Protein AF-A0A1J3ERQ5-F1 (afdb_monomer)

Sequence (70 aa):
YHFIRECVESGRIEVEHVPGVEQKADILTKALGKIKFREMREFIGMIDLEKEGFKLKKENVEVSLNNKLF

pLDDT: mean 82.88, std 18.42, range [37.16, 97.62]

Solvent-accessible surface area (backbone atoms only — not comparable to full-atom values): 4923 Å² total; per-residue (Å²): 140,56,68,70,59,52,33,40,76,69,65,76,41,88,86,79,92,67,58,78,93,70,42,67,66,45,72,80,74,47,95,62,56,73,68,60,42,53,53,41,37,56,72,75,67,60,75,62,58,87,79,64,74,63,78,81,87,62,94,84,62,92,78,83,89,78,74,91,76,134

Structure (mmCIF, N/CA/C/O backbone):
data_AF-A0A1J3ERQ5-F1
#
_entry.id   AF-A0A1J3ERQ5-F1
#
loop_
_atom_site.group_PDB
_atom_site.id
_atom_site.type_symbol
_atom_site.label_atom_id
_atom_site.label_alt_id
_atom_site.label_comp_id
_atom_site.label_asym_id
_atom_site.label_entity_id
_atom_site.label_seq_id
_atom_site.pdbx_PDB_ins_code
_atom_site.Cartn_x
_atom_site.Cartn_y
_atom_site.Cartn_z
_atom_site.occupancy
_atom_site.B_iso_or_equiv
_atom_site.auth_seq_id
_atom_site.auth_comp_id
_atom_site.auth_asym_id
_atom_site.auth_atom_id
_atom_site.pdbx_PDB_model_num
ATOM 1 N N . TYR A 1 1 ? 12.606 8.173 -20.998 1.00 79.81 1 TYR A N 1
ATOM 2 C CA . TYR A 1 1 ? 13.080 7.169 -20.028 1.00 79.81 1 TYR A CA 1
ATOM 3 C C . TYR A 1 1 ? 11.919 6.843 -19.105 1.00 79.81 1 TYR A C 1
ATOM 5 O O . TYR A 1 1 ? 11.505 7.716 -18.348 1.00 79.81 1 TYR A O 1
ATOM 13 N N . HIS A 1 2 ? 11.320 5.657 -19.237 1.00 90.06 2 HIS A N 1
ATOM 14 C CA . HIS A 1 2 ? 10.137 5.254 -18.466 1.00 90.06 2 HIS A CA 1
ATOM 15 C C . HIS A 1 2 ? 10.419 3.926 -17.770 1.00 90.06 2 HIS A C 1
ATOM 17 O O . HIS A 1 2 ? 9.841 2.903 -18.115 1.00 90.06 2 HIS A O 1
ATOM 23 N N . PHE A 1 3 ? 11.308 3.963 -16.779 1.00 95.00 3 PHE A N 1
ATOM 24 C CA . PHE A 1 3 ? 11.807 2.773 -16.089 1.00 95.00 3 PHE A CA 1
ATOM 25 C C . PHE A 1 3 ? 10.698 1.793 -15.660 1.00 95.00 3 PHE A C 1
ATOM 27 O O . PHE A 1 3 ? 10.782 0.605 -15.941 1.00 95.00 3 PHE A O 1
ATOM 34 N N . ILE A 1 4 ? 9.609 2.293 -15.060 1.00 94.62 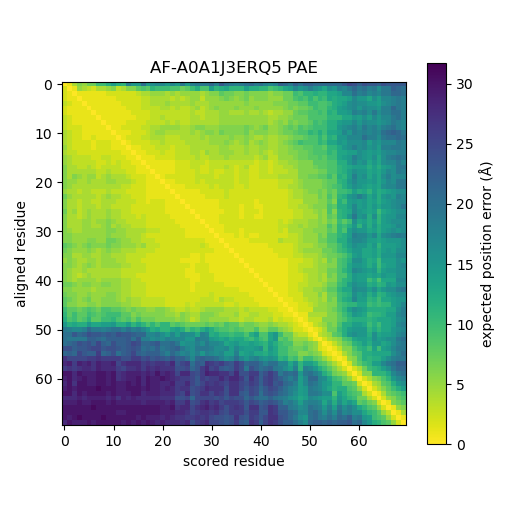4 ILE A N 1
ATOM 35 C CA . ILE A 1 4 ? 8.486 1.441 -14.634 1.00 94.62 4 ILE A CA 1
ATOM 36 C C . ILE A 1 4 ? 7.787 0.774 -15.825 1.00 94.62 4 ILE A C 1
ATOM 38 O O . ILE A 1 4 ? 7.463 -0.405 -15.753 1.00 94.62 4 ILE A O 1
ATOM 42 N N . ARG A 1 5 ? 7.596 1.490 -16.938 1.00 95.69 5 ARG A N 1
ATOM 43 C CA . ARG A 1 5 ? 6.989 0.925 -18.151 1.00 95.69 5 ARG A CA 1
ATOM 44 C C . ARG A 1 5 ? 7.878 -0.155 -18.765 1.00 95.69 5 ARG A C 1
ATOM 46 O O . ARG A 1 5 ? 7.369 -1.207 -19.123 1.00 95.69 5 ARG A O 1
ATOM 53 N N . GLU A 1 6 ? 9.189 0.068 -18.811 1.00 97.06 6 GLU A N 1
ATOM 54 C CA . GLU A 1 6 ? 10.162 -0.928 -19.279 1.00 97.06 6 GLU A CA 1
ATOM 55 C C . GLU A 1 6 ? 10.162 -2.182 -18.387 1.00 97.06 6 GLU A C 1
ATOM 57 O O . GLU A 1 6 ? 10.239 -3.301 -18.891 1.00 97.06 6 GLU A O 1
ATOM 62 N N . CYS A 1 7 ? 10.022 -2.034 -17.065 1.00 96.69 7 CYS A N 1
ATOM 63 C CA . CYS A 1 7 ? 9.855 -3.164 -16.146 1.00 96.69 7 CYS A CA 1
ATOM 64 C C . CYS A 1 7 ? 8.581 -3.972 -16.427 1.00 96.69 7 CYS A C 1
ATOM 66 O O . CYS A 1 7 ? 8.626 -5.196 -16.334 1.00 96.69 7 CYS A O 1
ATOM 68 N N . VAL A 1 8 ? 7.477 -3.313 -16.792 1.00 97.06 8 VAL A N 1
ATOM 69 C CA . VAL A 1 8 ? 6.228 -3.994 -17.166 1.00 97.06 8 VAL A CA 1
ATOM 70 C C . VAL A 1 8 ? 6.369 -4.696 -18.517 1.00 97.06 8 VAL A C 1
ATOM 72 O O . VAL A 1 8 ? 6.079 -5.881 -18.626 1.00 97.06 8 VAL A O 1
ATOM 75 N N . GLU A 1 9 ? 6.882 -4.002 -19.536 1.00 96.69 9 GLU A N 1
ATOM 76 C CA . GLU A 1 9 ? 7.075 -4.555 -20.887 1.00 96.69 9 GLU A CA 1
ATOM 77 C C . GLU A 1 9 ? 8.067 -5.730 -20.902 1.00 96.69 9 GLU A C 1
ATOM 79 O O . GLU A 1 9 ? 7.898 -6.677 -21.665 1.00 96.69 9 GLU A O 1
ATOM 84 N N . SER A 1 10 ? 9.080 -5.702 -20.031 1.00 96.94 10 SER A N 1
ATOM 85 C CA . 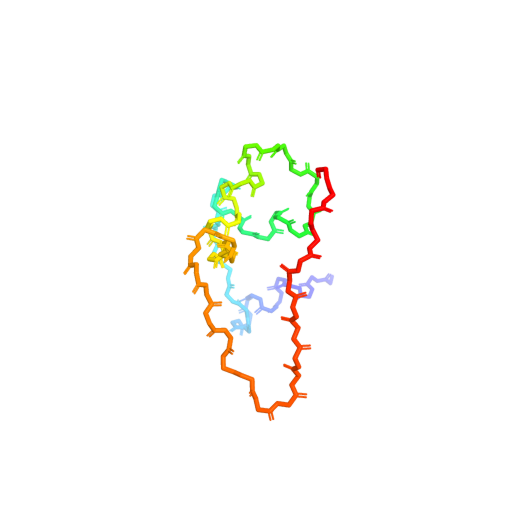SER A 1 10 ? 10.033 -6.807 -19.854 1.00 96.94 10 SER A CA 1
ATOM 86 C C . SER A 1 10 ? 9.545 -7.920 -18.919 1.00 96.94 10 SER A C 1
ATOM 88 O O . SER A 1 10 ? 10.304 -8.852 -18.655 1.00 96.94 10 SER A O 1
ATOM 90 N N . GLY A 1 11 ? 8.316 -7.833 -18.398 1.00 96.56 11 GLY A N 1
ATOM 91 C CA . GLY A 1 11 ? 7.727 -8.838 -17.508 1.00 96.56 11 GLY A CA 1
ATOM 92 C C . GLY A 1 11 ? 8.389 -8.933 -16.130 1.00 96.56 11 GLY A C 1
ATOM 93 O O . GLY A 1 11 ? 8.210 -9.918 -15.423 1.00 96.56 11 GLY A O 1
ATOM 94 N N . ARG A 1 12 ? 9.180 -7.931 -15.728 1.00 97.62 12 ARG A N 1
ATOM 95 C CA . ARG A 1 12 ? 9.810 -7.875 -14.395 1.00 97.62 12 ARG A CA 1
ATOM 96 C C . ARG A 1 12 ? 8.822 -7.474 -13.305 1.00 97.62 12 ARG A C 1
ATOM 98 O O . ARG A 1 12 ? 9.081 -7.726 -12.132 1.00 97.62 12 ARG A O 1
ATOM 105 N N . ILE A 1 13 ? 7.748 -6.788 -13.686 1.00 96.88 13 ILE A N 1
ATOM 106 C CA . ILE A 1 13 ? 6.666 -6.352 -12.807 1.00 96.88 13 ILE A CA 1
ATOM 107 C C . ILE A 1 13 ? 5.348 -6.594 -13.535 1.00 96.88 13 ILE A C 1
ATOM 109 O O . ILE A 1 13 ? 5.198 -6.204 -14.691 1.00 96.88 13 ILE A O 1
ATOM 113 N N . GLU A 1 14 ? 4.386 -7.173 -12.831 1.00 96.19 14 GLU A N 1
ATOM 114 C CA . GLU A 1 14 ? 3.000 -7.263 -13.279 1.00 96.19 14 GLU A CA 1
ATOM 115 C C . GLU A 1 14 ? 2.180 -6.158 -12.613 1.00 96.19 14 GLU A C 1
ATOM 117 O O . GLU A 1 14 ? 2.417 -5.788 -11.461 1.00 96.19 14 GLU A O 1
ATOM 122 N N . VAL A 1 15 ? 1.235 -5.591 -13.360 1.00 94.62 15 VAL A N 1
ATOM 123 C CA . VAL A 1 15 ? 0.361 -4.524 -12.871 1.00 94.62 15 VAL A CA 1
ATOM 124 C C . VAL A 1 15 ? -1.075 -4.970 -13.033 1.00 94.62 15 VAL A C 1
ATOM 126 O O . VAL A 1 15 ? -1.517 -5.283 -14.136 1.00 94.62 15 VAL A O 1
ATOM 129 N N . GLU A 1 16 ? -1.811 -4.921 -11.932 1.00 95.62 16 GLU A N 1
ATOM 130 C CA . GLU A 1 16 ? -3.243 -5.169 -11.904 1.00 95.62 16 GLU A CA 1
ATOM 131 C C . GLU A 1 16 ? -3.979 -3.902 -11.483 1.00 95.62 16 GLU A C 1
ATOM 133 O O . GLU A 1 16 ? -3.511 -3.117 -10.652 1.00 95.62 16 GLU A O 1
ATOM 138 N N . HIS A 1 17 ? -5.156 -3.694 -12.065 1.00 95.75 17 HIS A N 1
ATOM 139 C CA . HIS A 1 17 ? -6.034 -2.623 -11.627 1.00 95.75 17 HIS A CA 1
ATOM 140 C C . HIS A 1 17 ? -6.734 -3.029 -10.327 1.00 95.75 17 HIS A C 1
ATOM 142 O O . HIS A 1 17 ? -7.493 -3.996 -10.301 1.00 95.75 17 HIS A O 1
ATOM 148 N N . VAL A 1 18 ? -6.547 -2.224 -9.282 1.00 95.50 18 VAL A N 1
ATOM 149 C CA . VAL A 1 18 ? -7.276 -2.346 -8.017 1.00 95.50 18 VAL A CA 1
ATOM 150 C C . VAL A 1 18 ? -8.249 -1.172 -7.905 1.00 95.50 18 VAL A C 1
ATOM 152 O O . VAL A 1 18 ? -7.812 -0.022 -8.008 1.00 95.50 18 VAL A O 1
ATOM 155 N N . PRO A 1 19 ? -9.556 -1.410 -7.683 1.00 95.69 19 PRO A N 1
ATOM 156 C CA . PRO A 1 19 ? -10.497 -0.332 -7.404 1.00 95.69 19 PRO A CA 1
ATOM 157 C C . PRO A 1 19 ? -10.024 0.504 -6.211 1.00 95.69 19 PRO A C 1
ATOM 159 O O . PRO A 1 19 ? -9.592 -0.044 -5.200 1.00 95.69 19 PRO A O 1
ATOM 162 N N . GLY A 1 20 ? -10.171 1.830 -6.265 1.00 91.44 20 GLY A N 1
ATOM 163 C CA . GLY A 1 20 ? -9.710 2.706 -5.174 1.00 91.44 20 GLY A CA 1
ATOM 164 C C . GLY A 1 20 ? -10.328 2.373 -3.807 1.00 91.44 20 GLY A C 1
ATOM 165 O O . GLY A 1 20 ? -9.712 2.586 -2.768 1.00 91.44 20 GLY A O 1
ATOM 166 N N . VAL A 1 21 ? -11.526 1.778 -3.789 1.00 92.81 21 VAL A N 1
ATOM 167 C CA . VAL A 1 21 ? -12.171 1.304 -2.554 1.00 92.81 21 VAL A CA 1
ATOM 168 C C . VAL A 1 21 ? -11.444 0.126 -1.897 1.00 92.81 21 VAL A C 1
ATOM 170 O O . VAL A 1 21 ? -11.570 -0.037 -0.684 1.00 92.81 21 VAL A O 1
ATOM 173 N N . GLU A 1 22 ? -10.664 -0.632 -2.663 1.00 94.69 22 GLU A N 1
ATOM 174 C CA . GLU A 1 22 ? -9.900 -1.815 -2.253 1.00 94.69 22 GLU A CA 1
ATOM 175 C C . GLU A 1 22 ? -8.383 -1.549 -2.194 1.00 94.69 22 GLU A C 1
ATOM 177 O O . GLU A 1 22 ? -7.582 -2.441 -1.907 1.00 94.69 22 GLU A O 1
ATOM 182 N N . GLN A 1 23 ? -7.951 -0.312 -2.436 1.00 96.12 23 GLN A N 1
ATOM 183 C CA . GLN A 1 23 ? -6.538 0.043 -2.454 1.00 96.12 23 GLN A CA 1
ATOM 184 C C . GLN A 1 23 ? -5.958 0.104 -1.030 1.00 96.12 23 GLN A C 1
ATOM 186 O O . GLN A 1 23 ? -5.838 1.167 -0.426 1.00 96.12 23 GLN A O 1
ATOM 191 N N . LYS A 1 24 ? -5.541 -1.050 -0.493 1.00 94.88 24 LYS A N 1
ATOM 192 C CA . LYS A 1 24 ? -5.013 -1.206 0.881 1.00 94.88 24 LYS A CA 1
ATOM 193 C C . LYS A 1 24 ? -3.892 -0.227 1.238 1.00 94.88 24 LYS A C 1
ATOM 195 O O . LYS A 1 24 ? -3.793 0.188 2.387 1.00 94.88 24 LYS A O 1
ATOM 200 N N . ALA A 1 25 ? -3.065 0.165 0.267 1.00 95.94 25 ALA A N 1
ATOM 201 C CA . ALA A 1 25 ? -1.957 1.102 0.466 1.00 95.94 25 ALA A CA 1
ATOM 202 C C . ALA A 1 25 ? -2.405 2.502 0.930 1.00 95.94 25 ALA A C 1
ATOM 204 O O . ALA A 1 25 ? -1.613 3.244 1.518 1.00 95.94 25 ALA A O 1
ATOM 205 N N . ASP A 1 26 ? -3.669 2.862 0.706 1.00 96.44 26 ASP A N 1
ATOM 206 C CA . ASP A 1 26 ? -4.216 4.163 1.083 1.00 96.44 26 ASP A CA 1
ATOM 207 C C . ASP A 1 26 ? -4.137 4.418 2.591 1.00 96.44 26 ASP A C 1
ATOM 209 O O . ASP A 1 26 ? -3.942 5.559 3.005 1.00 96.44 26 ASP A O 1
ATOM 213 N N . ILE A 1 27 ? -4.208 3.367 3.417 1.00 96.50 27 ILE A N 1
ATOM 214 C CA . ILE A 1 27 ? -4.097 3.496 4.877 1.00 96.50 27 ILE A CA 1
ATOM 215 C C . ILE A 1 27 ? -2.746 4.060 5.330 1.00 96.50 27 ILE A C 1
ATOM 217 O O . ILE A 1 27 ? -2.673 4.709 6.370 1.00 96.50 27 ILE A O 1
ATOM 221 N N . LEU A 1 28 ? -1.688 3.823 4.551 1.00 96.06 28 LEU A N 1
ATOM 222 C CA . LEU A 1 28 ? -0.323 4.239 4.876 1.00 96.06 28 LEU A CA 1
ATOM 223 C C . LEU A 1 28 ? 0.072 5.556 4.203 1.00 96.06 28 LEU A C 1
ATOM 225 O O . LEU A 1 28 ? 1.055 6.173 4.598 1.00 96.06 28 LEU A O 1
ATOM 229 N N . THR A 1 29 ? -0.656 5.968 3.166 1.00 96.94 29 THR A N 1
ATOM 230 C CA . THR A 1 29 ? -0.224 7.040 2.254 1.00 96.94 29 THR A CA 1
ATOM 231 C C . THR A 1 29 ? -1.174 8.231 2.212 1.00 96.94 29 THR A C 1
ATOM 233 O O . THR A 1 29 ? -0.784 9.297 1.736 1.00 96.94 29 THR A O 1
AT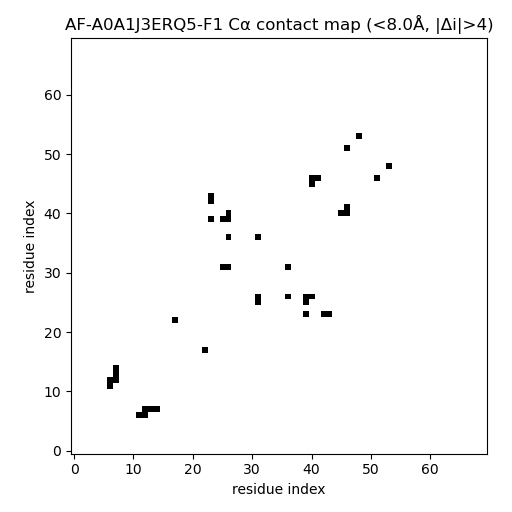OM 236 N N . LYS A 1 30 ? -2.407 8.089 2.715 1.00 95.25 30 LYS A N 1
ATOM 237 C CA . LYS A 1 30 ? -3.439 9.130 2.664 1.00 95.25 30 LYS A CA 1
ATOM 238 C C . LYS A 1 30 ? -3.995 9.442 4.049 1.00 95.25 30 LYS A C 1
ATOM 240 O O . LYS A 1 30 ? -4.129 8.575 4.909 1.00 95.25 30 LYS A O 1
ATOM 245 N N . ALA A 1 31 ? -4.421 10.689 4.229 1.00 96.31 31 ALA A N 1
ATOM 246 C CA . ALA A 1 31 ? -5.259 11.079 5.355 1.00 96.31 31 ALA A CA 1
ATOM 247 C C . ALA A 1 31 ? -6.700 10.600 5.108 1.00 96.31 31 ALA A C 1
ATOM 249 O O . ALA A 1 31 ? -7.492 11.273 4.448 1.00 96.31 31 ALA A O 1
ATOM 250 N N . LEU A 1 32 ? -7.030 9.405 5.596 1.00 96.31 32 LEU A N 1
ATOM 251 C CA . LEU A 1 32 ? -8.354 8.811 5.420 1.00 96.31 32 LEU A CA 1
ATOM 252 C C . LEU A 1 32 ? -9.356 9.318 6.462 1.00 96.31 32 LEU A C 1
ATOM 254 O O . LEU A 1 32 ? -9.044 9.473 7.642 1.00 96.31 32 LEU A O 1
ATOM 258 N N . GLY A 1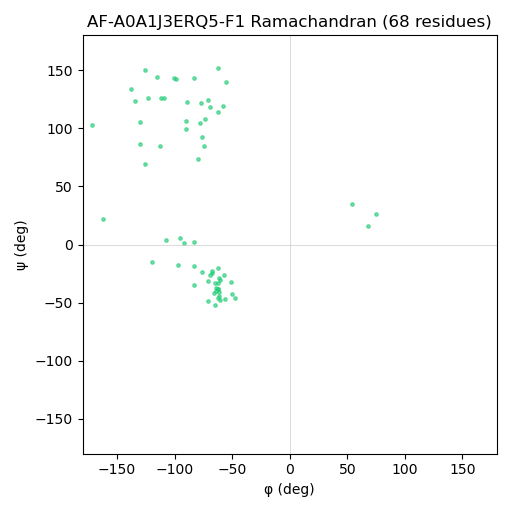 33 ? -10.608 9.499 6.036 1.00 96.75 33 GLY A N 1
ATOM 259 C CA . GLY A 1 33 ? -11.721 9.708 6.960 1.00 96.75 33 GLY A CA 1
ATOM 260 C C . GLY A 1 33 ? -11.923 8.494 7.874 1.00 96.75 33 GLY A C 1
ATOM 261 O O . GLY A 1 33 ? -11.637 7.361 7.490 1.00 96.75 33 GLY A O 1
ATOM 262 N N . LYS A 1 34 ? -12.461 8.716 9.080 1.00 96.12 34 LYS A N 1
ATOM 263 C CA . LYS A 1 34 ? -12.571 7.692 10.142 1.00 96.12 34 LYS A CA 1
ATOM 264 C C . LYS A 1 34 ? -13.200 6.371 9.680 1.00 96.12 34 LYS A C 1
ATOM 266 O O . LYS A 1 34 ? -12.709 5.307 10.045 1.00 96.12 34 LYS A O 1
ATOM 271 N N . ILE A 1 35 ? -14.268 6.439 8.880 1.00 95.19 35 ILE A N 1
ATOM 272 C CA . ILE A 1 35 ? -14.966 5.250 8.365 1.00 95.19 35 ILE A CA 1
ATOM 273 C C . ILE A 1 35 ? -14.043 4.464 7.429 1.00 95.19 35 ILE A C 1
ATOM 275 O O . ILE A 1 35 ? -13.803 3.284 7.666 1.00 95.19 35 ILE A O 1
ATOM 279 N N . LYS A 1 36 ? -13.447 5.138 6.437 1.00 95.06 36 LYS A N 1
ATOM 280 C CA . LYS A 1 36 ? -12.554 4.494 5.469 1.00 95.06 36 LYS A CA 1
ATOM 281 C C . LYS A 1 36 ? -11.296 3.937 6.127 1.00 95.06 36 LYS A C 1
ATOM 283 O O . LYS A 1 36 ? -10.847 2.852 5.780 1.00 95.06 36 LYS A O 1
ATOM 288 N N . PHE A 1 37 ? -10.753 4.648 7.113 1.00 95.25 37 PHE A N 1
ATOM 289 C CA . PHE A 1 37 ? -9.625 4.160 7.898 1.00 95.25 37 PHE A CA 1
ATOM 290 C C . PHE A 1 37 ? -9.977 2.869 8.647 1.00 95.25 37 PHE A C 1
ATOM 292 O O . PHE A 1 37 ? -9.201 1.920 8.610 1.00 95.25 37 PHE A O 1
ATOM 299 N N . ARG A 1 38 ? -11.160 2.791 9.278 1.00 93.75 38 ARG A N 1
ATOM 300 C CA . ARG A 1 38 ? -11.623 1.564 9.945 1.00 93.75 38 ARG A CA 1
ATOM 301 C C . ARG A 1 38 ? -11.748 0.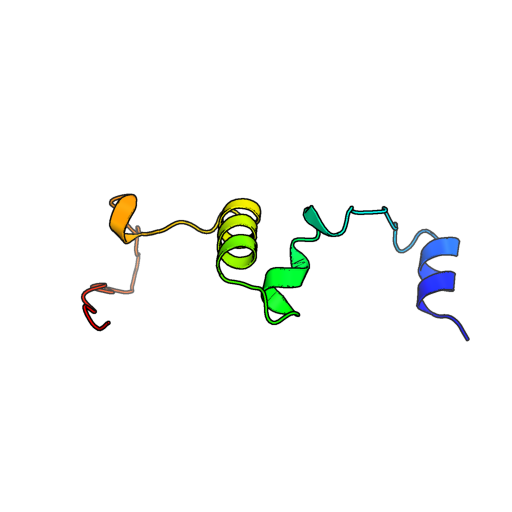396 8.964 1.00 93.75 38 ARG A C 1
ATOM 303 O O . ARG A 1 38 ? -11.198 -0.659 9.252 1.00 93.75 38 ARG A O 1
ATOM 310 N N . GLU A 1 39 ? -12.387 0.610 7.814 1.00 94.50 39 GLU A N 1
ATOM 311 C CA . GLU A 1 39 ? -12.489 -0.408 6.756 1.00 94.50 39 GLU A CA 1
ATOM 312 C C . GLU A 1 39 ? -11.106 -0.904 6.322 1.00 94.50 39 GLU A C 1
ATOM 314 O O . GLU A 1 39 ? -10.874 -2.104 6.249 1.00 94.50 39 GLU A O 1
ATOM 319 N N . MET A 1 40 ? -10.153 0.004 6.078 1.00 96.31 40 MET A N 1
ATOM 320 C CA . MET A 1 40 ? -8.807 -0.391 5.654 1.00 96.31 40 MET A CA 1
ATOM 321 C C . MET A 1 40 ? -8.054 -1.184 6.725 1.00 96.31 40 MET A C 1
ATOM 323 O O . MET A 1 40 ? -7.300 -2.085 6.369 1.00 96.31 40 MET A O 1
ATOM 327 N N . ARG A 1 41 ? -8.267 -0.901 8.020 1.00 94.56 41 ARG A N 1
ATOM 328 C CA . ARG A 1 41 ? -7.681 -1.695 9.117 1.00 94.56 41 ARG A CA 1
ATOM 329 C C . ARG A 1 41 ? -8.171 -3.133 9.083 1.00 94.56 41 ARG A C 1
ATOM 331 O O . ARG A 1 41 ? -7.357 -4.046 9.158 1.00 94.56 41 ARG A O 1
ATOM 338 N N . GLU A 1 42 ? -9.472 -3.326 8.905 1.00 92.56 42 GLU A N 1
ATOM 339 C CA . GLU A 1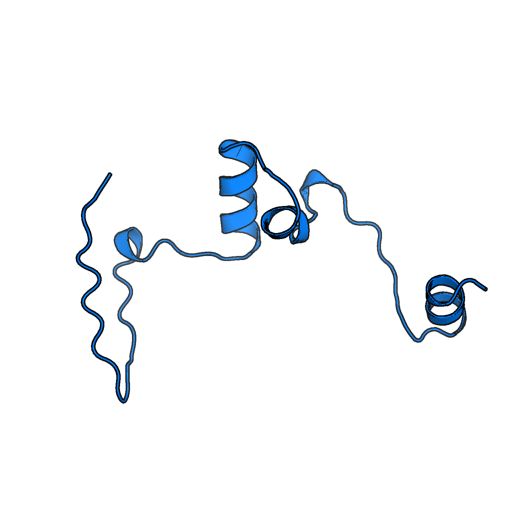 42 ? -10.055 -4.658 8.721 1.00 92.56 42 GLU A CA 1
ATOM 340 C C . GLU A 1 42 ? -9.490 -5.317 7.452 1.00 92.56 42 GLU A C 1
ATOM 342 O O . GLU A 1 42 ? -9.098 -6.482 7.466 1.00 92.56 42 GLU A O 1
ATOM 347 N N . PHE A 1 43 ? -9.330 -4.547 6.373 1.00 94.19 43 PHE A N 1
ATOM 348 C CA . PHE A 1 43 ? -8.883 -5.052 5.075 1.00 94.19 43 PHE A CA 1
ATOM 349 C C . PHE A 1 43 ? -7.415 -5.512 5.030 1.00 94.19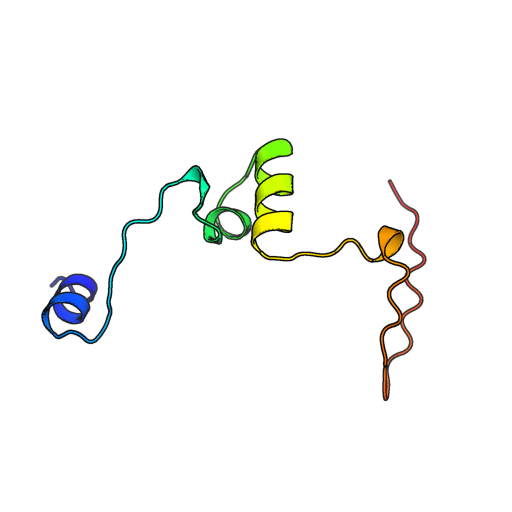 43 PHE A C 1
ATOM 351 O O . PHE A 1 43 ? -7.057 -6.380 4.222 1.00 94.19 43 PHE A O 1
ATOM 358 N N . ILE A 1 44 ? -6.563 -4.964 5.901 1.00 94.94 44 ILE A N 1
ATOM 359 C CA . ILE A 1 44 ? -5.182 -5.434 6.108 1.00 94.94 44 ILE A CA 1
ATOM 360 C C . ILE A 1 44 ? -5.065 -6.481 7.229 1.00 94.94 44 ILE A C 1
ATOM 362 O O . ILE A 1 44 ? -3.958 -6.928 7.514 1.00 94.94 44 ILE A O 1
ATOM 366 N N . GLY A 1 45 ? -6.175 -6.875 7.864 1.00 92.56 45 GLY A N 1
ATOM 367 C CA . GLY A 1 45 ? -6.181 -7.852 8.956 1.00 92.56 45 GLY A CA 1
ATOM 368 C C . GLY A 1 45 ? -5.671 -7.301 10.289 1.00 92.56 45 GLY A C 1
ATOM 369 O O . GLY A 1 45 ? -5.150 -8.053 11.110 1.00 92.56 45 GLY A O 1
ATOM 370 N N . MET A 1 46 ? -5.781 -5.989 10.513 1.00 91.69 46 MET A N 1
ATOM 371 C CA . MET A 1 46 ? -5.396 -5.381 11.781 1.00 91.69 46 MET A CA 1
ATOM 372 C C . MET A 1 46 ? -6.396 -5.772 12.873 1.00 91.69 46 MET A C 1
ATOM 374 O O . MET A 1 46 ? -7.594 -5.522 12.745 1.00 91.69 4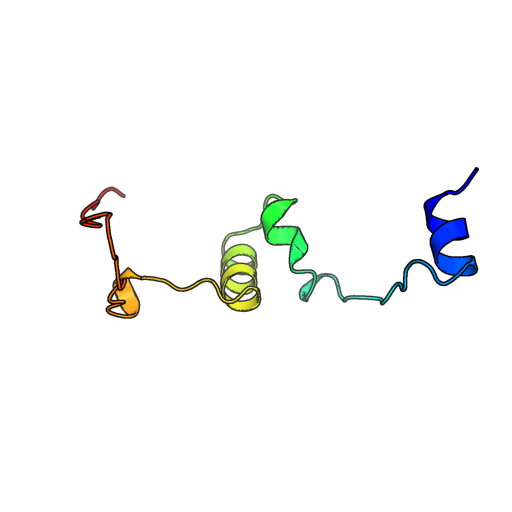6 MET A O 1
ATOM 378 N N . ILE A 1 47 ? -5.888 -6.346 13.961 1.00 85.50 47 ILE A N 1
ATOM 379 C CA . ILE A 1 47 ? -6.697 -6.818 15.086 1.00 85.50 47 ILE A CA 1
ATOM 380 C C . ILE A 1 47 ? -6.672 -5.834 16.252 1.00 85.50 47 ILE A C 1
ATOM 382 O O . ILE A 1 47 ? -5.651 -5.212 16.549 1.00 85.50 47 ILE A O 1
ATOM 386 N N . ASP A 1 48 ? -7.812 -5.718 16.925 1.00 82.94 48 ASP A N 1
ATOM 387 C CA . ASP A 1 48 ? -7.937 -4.986 18.178 1.00 82.94 48 ASP A CA 1
ATOM 388 C C . ASP A 1 48 ? -7.677 -5.945 19.348 1.00 82.94 48 ASP A C 1
ATOM 390 O O . ASP A 1 48 ? -8.497 -6.809 19.665 1.00 82.94 48 ASP A O 1
ATOM 394 N N . LEU A 1 49 ? -6.506 -5.812 19.972 1.00 80.06 49 LEU A N 1
ATOM 395 C CA . LEU A 1 49 ? -6.051 -6.722 21.026 1.00 80.06 49 LEU A CA 1
ATOM 396 C C . LEU A 1 49 ? -6.893 -6.625 22.305 1.00 80.06 49 LEU A C 1
ATOM 398 O O . LEU A 1 49 ? -6.952 -7.600 23.054 1.00 80.06 49 LEU A O 1
ATOM 402 N N . GLU A 1 50 ? -7.560 -5.491 22.543 1.00 77.00 50 GLU A N 1
ATOM 403 C CA . GLU A 1 50 ? -8.441 -5.318 23.702 1.00 77.00 50 GLU A CA 1
ATOM 404 C C . GLU A 1 50 ? -9.720 -6.151 23.563 1.00 77.00 50 GLU A C 1
ATOM 406 O O . GLU A 1 50 ? -10.253 -6.639 24.559 1.00 77.00 50 GLU A O 1
ATOM 411 N N . LYS A 1 51 ? -10.198 -6.354 22.329 1.00 70.69 51 LYS A N 1
ATOM 412 C CA . LYS A 1 51 ? -11.417 -7.126 22.050 1.00 70.69 51 LYS A CA 1
ATOM 413 C C . LYS A 1 51 ? -11.177 -8.629 21.995 1.00 70.69 51 LYS A C 1
ATOM 415 O O . LYS A 1 51 ? -12.032 -9.397 22.417 1.00 70.69 51 LYS A O 1
ATOM 420 N N . GLU A 1 52 ? -10.016 -9.042 21.498 1.00 65.12 52 GLU A N 1
ATOM 421 C CA . GLU A 1 52 ? -9.754 -10.443 21.143 1.00 65.12 52 GLU A CA 1
ATOM 422 C C . GLU A 1 52 ? -9.051 -11.251 22.250 1.00 65.12 52 GLU A C 1
ATOM 424 O O . GLU A 1 52 ? -8.678 -12.404 22.036 1.00 65.12 52 GLU A O 1
ATOM 429 N N . GLY A 1 53 ? -8.841 -10.675 23.445 1.00 63.78 53 GLY A N 1
ATOM 430 C CA . GLY A 1 53 ? -8.220 -11.385 24.577 1.00 63.78 53 GLY A CA 1
ATOM 431 C C . GLY A 1 53 ? -6.861 -11.999 24.216 1.00 63.78 53 GLY A C 1
ATOM 432 O O . GLY A 1 53 ? -6.523 -13.105 24.652 1.00 63.78 53 GLY A O 1
ATOM 433 N N . PHE A 1 54 ? -6.115 -11.312 23.349 1.00 66.62 54 PHE A N 1
ATOM 434 C CA . PHE A 1 54 ? -4.991 -11.892 22.633 1.00 66.62 54 PHE A CA 1
ATOM 435 C C . PHE A 1 54 ? -3.821 -12.192 23.582 1.00 66.62 54 PHE A C 1
ATOM 437 O O . PHE A 1 54 ? -3.234 -11.294 24.189 1.00 66.62 54 PHE A O 1
ATOM 444 N N . LYS A 1 55 ? -3.442 -13.470 23.694 1.00 61.91 55 LYS A N 1
ATOM 445 C CA . LYS A 1 55 ? -2.275 -13.907 24.475 1.00 61.91 55 LYS A CA 1
ATOM 446 C C .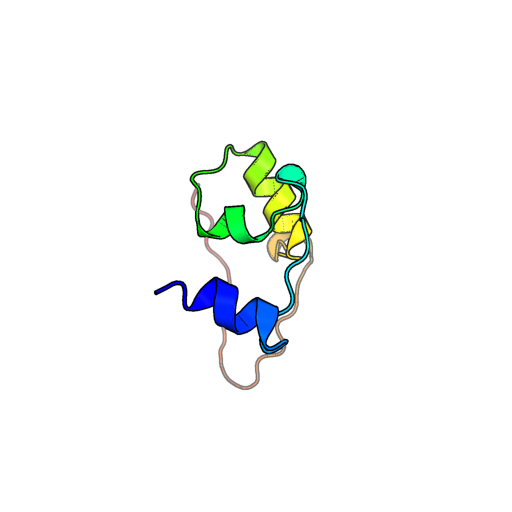 LYS A 1 55 ? -1.037 -13.918 23.584 1.00 61.91 55 LYS A C 1
ATOM 448 O O . LYS A 1 55 ? -0.804 -14.872 22.845 1.00 61.91 55 LYS A O 1
ATOM 453 N N . LEU A 1 56 ? -0.219 -12.870 23.676 1.00 63.84 56 LEU A N 1
ATOM 454 C CA . LEU A 1 56 ? 1.113 -12.866 23.069 1.00 63.84 56 LEU A CA 1
ATOM 455 C C . LEU A 1 56 ? 1.964 -13.969 23.718 1.00 63.84 56 LEU A C 1
ATOM 457 O O . LEU A 1 56 ? 2.301 -13.878 24.898 1.00 63.84 56 LEU A O 1
ATOM 461 N N . LYS A 1 57 ? 2.347 -15.000 22.957 1.00 59.03 57 LYS A N 1
ATOM 462 C CA . LYS A 1 57 ? 3.433 -15.897 23.372 1.00 59.03 57 LYS A CA 1
ATOM 463 C C . LYS A 1 57 ? 4.744 -15.134 23.203 1.00 59.03 57 LYS A C 1
ATOM 465 O O . LYS A 1 57 ? 5.158 -14.852 22.084 1.00 59.03 57 LYS A O 1
ATOM 470 N N . LYS A 1 58 ? 5.353 -14.746 24.318 1.00 55.53 58 LYS A N 1
ATOM 471 C CA . LYS A 1 58 ? 6.618 -14.013 24.360 1.00 55.53 58 LYS A CA 1
ATOM 472 C C . LYS A 1 58 ? 7.689 -14.917 24.944 1.00 55.53 58 LYS A C 1
ATOM 474 O O . LYS A 1 58 ? 7.510 -15.415 26.046 1.00 55.53 58 LYS A O 1
ATOM 479 N N . GLU A 1 59 ? 8.797 -15.089 24.227 1.00 58.88 59 GLU A N 1
ATOM 480 C CA . GLU A 1 59 ? 9.988 -15.726 24.795 1.00 58.88 59 GLU A CA 1
ATOM 481 C C . GLU A 1 59 ? 10.853 -14.747 25.598 1.00 58.88 59 GLU A C 1
ATOM 483 O O . GLU A 1 59 ? 11.613 -15.227 26.419 1.00 58.88 59 GLU A O 1
ATOM 488 N N . ASN A 1 60 ? 10.739 -13.411 25.447 1.00 57.00 60 ASN A N 1
ATOM 489 C CA . ASN A 1 60 ? 11.612 -12.471 26.188 1.00 57.00 60 ASN A CA 1
ATOM 490 C C . ASN A 1 60 ? 11.161 -10.997 26.288 1.00 57.00 60 ASN A C 1
ATOM 492 O O . ASN A 1 60 ? 11.980 -10.111 26.513 1.00 57.00 60 ASN A O 1
ATOM 496 N N . VAL A 1 61 ? 9.879 -10.671 26.132 1.00 56.22 61 VAL A N 1
ATOM 497 C CA . VAL A 1 61 ? 9.429 -9.297 26.420 1.00 56.22 61 VAL A CA 1
ATOM 498 C C . VAL A 1 61 ? 8.153 -9.391 27.231 1.00 56.22 61 VAL A C 1
ATOM 500 O O . VAL A 1 61 ? 7.184 -9.953 26.759 1.00 56.22 61 VAL A O 1
ATOM 503 N N . GLU A 1 62 ? 8.066 -8.809 28.411 1.00 51.59 62 GLU A N 1
ATOM 504 C CA . GLU A 1 62 ? 6.784 -8.610 29.090 1.00 51.59 62 GLU A CA 1
ATOM 505 C C . GLU A 1 62 ? 6.246 -7.251 28.626 1.00 51.59 62 GLU A C 1
ATOM 507 O O . GLU A 1 62 ? 6.957 -6.255 28.668 1.00 51.59 62 GLU A O 1
ATOM 512 N N . VAL A 1 63 ? 5.045 -7.197 28.046 1.00 57.16 63 VAL A N 1
ATOM 513 C CA . VAL A 1 63 ? 4.384 -5.905 27.779 1.00 57.16 63 VAL A CA 1
ATOM 514 C C . VAL A 1 63 ? 2.990 -6.054 28.342 1.00 57.16 63 VAL A C 1
ATOM 516 O O . VAL A 1 63 ? 2.162 -6.763 27.775 1.00 57.16 63 VAL A O 1
ATOM 519 N N . SER A 1 64 ? 2.780 -5.410 29.484 1.00 52.84 64 SER A N 1
ATOM 520 C CA . SER A 1 64 ? 1.463 -5.143 30.037 1.00 52.84 64 SER A CA 1
ATOM 521 C C . SER A 1 64 ? 0.880 -3.967 29.255 1.00 52.84 64 SER A C 1
ATOM 523 O O . SER A 1 64 ? 1.331 -2.832 29.404 1.00 52.84 64 SER A O 1
ATOM 525 N N . LEU A 1 65 ? -0.067 -4.241 28.355 1.00 55.91 65 LEU A N 1
ATOM 526 C CA . LEU A 1 65 ? -0.820 -3.206 27.642 1.00 55.91 65 LEU A CA 1
ATOM 527 C C . LEU A 1 65 ? -1.920 -2.677 28.567 1.00 55.91 65 LEU A C 1
ATOM 529 O O . LEU A 1 65 ? -3.092 -2.983 28.400 1.00 55.91 65 LEU A O 1
ATOM 533 N N . ASN A 1 66 ? -1.522 -1.890 29.564 1.00 47.25 66 ASN A N 1
ATOM 534 C CA . ASN A 1 66 ? -2.432 -1.057 30.338 1.00 47.25 66 ASN A CA 1
ATOM 535 C C . ASN A 1 66 ? -2.109 0.402 30.040 1.00 47.25 66 ASN A C 1
ATOM 537 O O . ASN A 1 66 ? -1.380 1.038 30.791 1.00 47.25 66 ASN A O 1
ATOM 541 N N . ASN A 1 67 ? -2.670 0.935 28.958 1.00 37.16 67 ASN A N 1
ATOM 542 C CA . ASN A 1 67 ? -2.798 2.378 28.797 1.00 37.16 67 ASN A CA 1
ATOM 543 C C . ASN A 1 67 ? -4.240 2.704 28.407 1.00 37.16 67 ASN A C 1
ATOM 545 O O . ASN A 1 67 ? -4.579 2.859 27.241 1.00 37.16 67 ASN A O 1
ATOM 549 N N . LYS A 1 68 ? -5.084 2.856 29.434 1.00 48.62 68 LYS A N 1
ATOM 550 C CA . LYS A 1 68 ? -6.173 3.833 29.376 1.00 48.62 68 LYS A CA 1
ATOM 551 C C . LYS A 1 68 ? -5.522 5.186 29.141 1.00 48.62 68 LYS A C 1
ATOM 553 O O . LYS A 1 68 ? -4.767 5.593 30.014 1.00 48.62 68 LYS A O 1
ATOM 558 N N . LEU A 1 69 ? -5.833 5.867 28.044 1.00 39.38 69 LEU A N 1
ATOM 559 C CA . LEU A 1 69 ? -5.839 7.330 27.946 1.00 39.38 69 LEU A CA 1
ATOM 560 C C . LEU A 1 69 ? -6.451 7.724 26.591 1.00 39.38 69 LEU A C 1
ATOM 562 O O . LEU A 1 69 ? -5.772 7.650 25.575 1.00 39.38 69 LEU A O 1
ATOM 566 N N . PHE A 1 70 ? -7.714 8.161 26.677 1.00 40.38 70 PHE A N 1
ATOM 567 C CA . PHE A 1 70 ? -8.527 8.921 25.711 1.00 40.38 70 PHE A CA 1
ATOM 568 C C . PHE A 1 70 ? -8.849 8.315 24.337 1.00 40.38 70 PHE A C 1
ATOM 570 O O . PHE A 1 70 ? -7.936 8.051 23.530 1.00 40.38 70 PHE A O 1
#

Organism: Noccaea caerulescens (NCBI:txid107243)

Mean predicted aligned error: 9.99 Å

Radius of gyration: 19.13 Å; Cα contacts (8 Å, |Δi|>4): 21; chains: 1; bounding box: 28×27×51 Å

Secondary structure (DSSP, 8-state):
--HHHHHHHTTSS------GGG-TTHHHHS---HHHHHHHHHHTT---TTTTT-----SS----------

Foldseek 3Di:
DCVVVVCCVVVVDDDDDDPPLLPLCCLVVHDDDPVSNVVSCVSVVNDDCVPPVDDDPDPDDDDDPDDDDD